Protein AF-A0A1Y1KB00-F1 (afdb_monomer_lite)

pLDDT: mean 71.63, std 16.85, range [34.97, 92.19]

Structure (mmCIF, N/CA/C/O backbone):
data_AF-A0A1Y1KB00-F1
#
_entry.id   AF-A0A1Y1KB00-F1
#
loop_
_atom_site.group_PDB
_atom_site.id
_atom_site.type_symbol
_atom_site.label_atom_id
_atom_site.label_alt_id
_atom_site.label_comp_id
_atom_site.label_asym_id
_atom_sit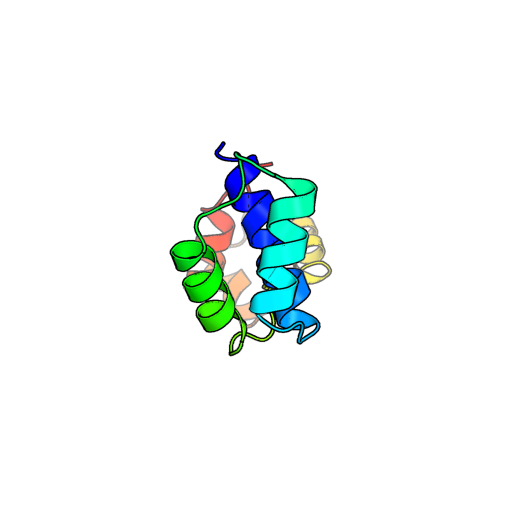e.label_entity_id
_atom_site.label_seq_id
_atom_site.pdbx_PDB_ins_code
_atom_site.Cartn_x
_atom_site.Cartn_y
_atom_site.Cartn_z
_atom_site.occupancy
_atom_site.B_iso_or_equiv
_atom_site.auth_seq_id
_atom_site.auth_comp_id
_atom_site.auth_asym_id
_atom_site.auth_atom_id
_atom_site.pdbx_PDB_model_num
ATOM 1 N N . MET A 1 1 ? -9.513 10.313 -14.047 1.00 46.84 1 MET A N 1
ATOM 2 C CA . MET A 1 1 ? -9.422 8.898 -13.625 1.00 46.84 1 MET A CA 1
ATOM 3 C C . MET A 1 1 ? -7.956 8.496 -13.604 1.00 46.84 1 MET A C 1
ATOM 5 O O . MET A 1 1 ? -7.352 8.427 -14.663 1.00 46.84 1 MET A O 1
ATOM 9 N N . ASN A 1 2 ? -7.376 8.251 -12.428 1.00 55.19 2 ASN A N 1
ATOM 10 C CA . ASN A 1 2 ? -6.022 7.690 -12.307 1.00 55.19 2 ASN A CA 1
ATOM 11 C C . ASN A 1 2 ? -6.121 6.181 -12.037 1.00 55.19 2 ASN A C 1
ATOM 13 O O . ASN A 1 2 ? -5.538 5.685 -11.073 1.00 55.19 2 ASN A O 1
ATOM 17 N N . SER A 1 3 ? -6.896 5.483 -12.879 1.00 63.56 3 SER A N 1
ATOM 18 C CA . SER A 1 3 ? -7.366 4.101 -12.680 1.00 63.56 3 SER A CA 1
ATOM 19 C C . SER A 1 3 ? -6.253 3.144 -12.236 1.00 63.56 3 SER A C 1
ATOM 21 O O . SER A 1 3 ? -6.433 2.381 -11.295 1.00 63.56 3 SER A O 1
ATOM 23 N N . ALA A 1 4 ? -5.056 3.269 -12.821 1.00 81.06 4 ALA A N 1
ATOM 24 C CA . ALA A 1 4 ? -3.905 2.426 -12.494 1.00 81.06 4 ALA A CA 1
ATOM 25 C C . ALA A 1 4 ? -3.364 2.628 -11.064 1.00 81.06 4 ALA A C 1
ATOM 27 O O . ALA A 1 4 ? -2.932 1.680 -10.413 1.00 81.06 4 ALA A O 1
ATOM 28 N N . LYS A 1 5 ? -3.384 3.858 -10.534 1.00 85.62 5 LYS A N 1
ATOM 29 C CA . LYS A 1 5 ? -2.867 4.146 -9.184 1.00 85.62 5 LYS A CA 1
ATOM 30 C C . LYS A 1 5 ? -3.809 3.625 -8.105 1.00 85.62 5 LYS A C 1
ATOM 32 O O . LYS A 1 5 ? -3.350 3.157 -7.065 1.00 85.62 5 LYS A O 1
ATOM 37 N N . GLU A 1 6 ? -5.109 3.743 -8.339 1.00 87.19 6 GLU A N 1
ATOM 38 C CA . GLU A 1 6 ? -6.146 3.262 -7.424 1.00 87.19 6 GLU A CA 1
ATOM 39 C C . GLU A 1 6 ? -6.192 1.735 -7.399 1.00 87.19 6 GLU A C 1
ATOM 41 O O . GLU A 1 6 ? -6.248 1.150 -6.318 1.00 87.19 6 GLU A O 1
ATOM 46 N N . GLU A 1 7 ? -6.048 1.094 -8.559 1.00 88.81 7 GLU A N 1
ATOM 47 C CA . GLU A 1 7 ? -5.912 -0.358 -8.677 1.00 88.81 7 GLU A CA 1
ATOM 48 C C . GLU A 1 7 ? -4.692 -0.874 -7.895 1.00 88.81 7 GLU A C 1
ATOM 50 O O . GLU A 1 7 ? -4.827 -1.712 -6.998 1.00 88.81 7 GLU A O 1
ATOM 55 N N . GLN A 1 8 ? -3.514 -0.282 -8.129 1.00 91.12 8 GLN A N 1
ATOM 56 C CA . GLN A 1 8 ? -2.293 -0.612 -7.389 1.00 91.12 8 GLN A CA 1
ATOM 57 C C . GLN A 1 8 ? -2.448 -0.370 -5.880 1.00 91.12 8 GLN A C 1
ATOM 59 O O . GLN A 1 8 ? -1.939 -1.135 -5.057 1.00 91.12 8 GLN A O 1
ATOM 64 N N . GLN A 1 9 ? -3.186 0.670 -5.483 1.00 91.38 9 GLN A N 1
ATOM 65 C CA . GLN A 1 9 ? -3.504 0.922 -4.079 1.00 91.38 9 GLN A CA 1
ATOM 66 C C . GLN A 1 9 ? -4.420 -0.150 -3.491 1.00 91.38 9 GLN A C 1
ATOM 68 O O . GLN A 1 9 ? -4.223 -0.535 -2.335 1.00 91.38 9 GLN A O 1
ATOM 73 N N . GLY A 1 10 ? -5.401 -0.624 -4.257 1.00 90.69 10 GLY A N 1
ATOM 74 C CA . GLY A 1 10 ? -6.283 -1.729 -3.891 1.00 90.69 10 GLY A CA 1
ATOM 75 C C . GLY A 1 10 ? -5.500 -3.010 -3.610 1.00 90.69 10 GLY A C 1
ATOM 76 O O . GLY A 1 10 ? -5.676 -3.610 -2.551 1.00 90.69 10 GLY A O 1
ATOM 77 N N . LEU A 1 11 ? -4.554 -3.364 -4.481 1.00 90.19 11 LEU A N 1
ATOM 78 C CA . LEU A 1 11 ? -3.697 -4.538 -4.292 1.00 90.19 11 LEU A CA 1
ATOM 79 C C . LEU A 1 11 ? -2.790 -4.414 -3.064 1.00 90.19 11 LEU A C 1
ATOM 81 O O . LEU A 1 11 ? -2.688 -5.344 -2.266 1.00 90.19 11 LEU A O 1
ATOM 85 N N . VAL A 1 12 ? -2.181 -3.245 -2.841 1.00 92.19 12 VAL A N 1
ATOM 86 C CA . VAL A 1 12 ? -1.366 -3.020 -1.634 1.00 92.19 12 VAL A CA 1
ATOM 87 C C . VAL A 1 12 ? -2.218 -3.105 -0.362 1.00 92.19 12 VAL A C 1
ATOM 89 O O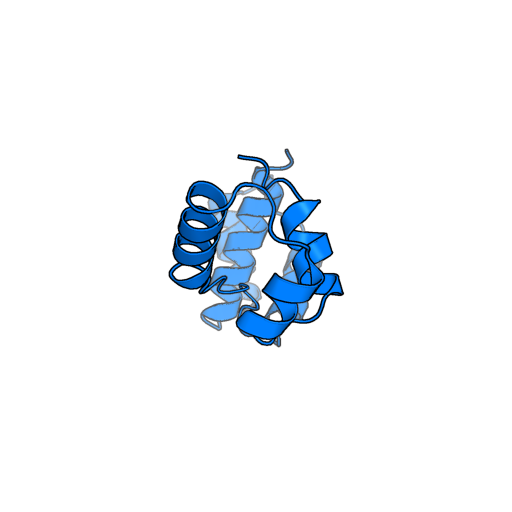 . VAL A 1 12 ? -1.752 -3.645 0.645 1.00 92.19 12 VAL A O 1
ATOM 92 N N . ARG A 1 13 ? -3.467 -2.613 -0.382 1.00 91.44 13 ARG A N 1
ATOM 93 C CA . ARG A 1 13 ? -4.421 -2.794 0.731 1.00 91.44 13 ARG A CA 1
ATOM 94 C C . ARG A 1 13 ? -4.715 -4.266 0.971 1.00 91.44 13 ARG A C 1
ATOM 96 O O . ARG A 1 13 ? -4.646 -4.692 2.119 1.00 91.44 13 ARG A O 1
ATOM 103 N N . PHE A 1 14 ? -5.018 -5.003 -0.095 1.00 90.81 14 PHE A N 1
ATOM 104 C CA . PHE A 1 14 ? -5.331 -6.426 -0.050 1.00 90.81 14 PHE A CA 1
ATOM 105 C C . PHE A 1 14 ? -4.188 -7.220 0.590 1.00 90.81 14 PHE A C 1
ATOM 107 O O . PHE A 1 14 ? -4.379 -7.827 1.641 1.00 90.81 14 PHE A O 1
ATOM 114 N N . PHE A 1 15 ? -2.966 -7.093 0.068 1.00 90.88 15 PHE A N 1
ATOM 115 C CA . PHE A 1 15 ? -1.815 -7.806 0.623 1.00 90.88 15 PHE A CA 1
ATOM 116 C C . PHE A 1 15 ? -1.464 -7.375 2.052 1.00 90.88 15 PHE A C 1
ATOM 118 O O . PHE A 1 15 ? -1.031 -8.193 2.861 1.00 90.88 15 PHE A O 1
ATOM 125 N N . THR A 1 16 ? -1.663 -6.096 2.394 1.00 89.56 16 THR A N 1
ATOM 126 C CA . THR A 1 16 ? -1.449 -5.634 3.774 1.00 89.56 16 THR A CA 1
ATOM 127 C C . THR A 1 16 ? -2.483 -6.239 4.730 1.00 89.56 16 THR A C 1
ATOM 129 O O . THR A 1 16 ? -2.134 -6.559 5.864 1.00 89.56 16 THR A O 1
ATOM 132 N N . ALA A 1 17 ? -3.734 -6.416 4.292 1.00 86.81 17 ALA A N 1
ATOM 133 C CA . ALA A 1 17 ? -4.789 -7.050 5.083 1.00 86.81 17 ALA A CA 1
ATOM 134 C C . ALA A 1 17 ? -4.559 -8.560 5.264 1.00 86.81 17 ALA A C 1
ATOM 136 O O . ALA A 1 17 ? -4.832 -9.085 6.340 1.00 86.81 17 ALA A O 1
ATOM 137 N N . GLU A 1 18 ? -3.991 -9.230 4.260 1.00 89.19 18 GLU A N 1
ATOM 138 C CA . GLU A 1 18 ? -3.537 -10.625 4.356 1.00 89.19 18 GLU A CA 1
ATOM 139 C C . GLU A 1 18 ? -2.284 -10.804 5.238 1.00 89.19 18 GLU A C 1
ATOM 141 O O . GLU A 1 18 ? -1.868 -11.929 5.505 1.00 89.19 18 GLU A O 1
ATOM 146 N N . GLY A 1 19 ? -1.662 -9.714 5.702 1.00 87.44 19 GLY A N 1
ATOM 147 C CA . GLY A 1 19 ? -0.453 -9.770 6.527 1.00 87.44 19 GLY A CA 1
ATOM 148 C C . GLY A 1 19 ? 0.825 -10.083 5.742 1.00 87.44 19 GLY A C 1
ATOM 149 O O . GLY A 1 19 ? 1.831 -10.477 6.333 1.00 87.44 19 GLY A O 1
ATOM 150 N N . VAL A 1 20 ? 0.817 -9.900 4.420 1.00 91.31 20 VAL A N 1
ATOM 151 C CA . VAL A 1 20 ? 1.992 -10.116 3.568 1.00 91.31 20 VAL A CA 1
ATOM 152 C C . VAL A 1 20 ? 3.085 -9.097 3.907 1.00 91.31 20 VAL A C 1
ATOM 154 O O . VAL A 1 20 ? 2.827 -7.910 4.123 1.00 91.31 20 VAL A O 1
ATOM 157 N N . SER A 1 21 ? 4.342 -9.549 3.941 1.00 90.44 21 SER A N 1
ATOM 158 C CA . SER A 1 21 ? 5.480 -8.672 4.233 1.00 90.44 21 SER A CA 1
ATOM 159 C C . SER A 1 21 ? 5.681 -7.613 3.142 1.00 90.44 21 SER A C 1
ATOM 161 O O . SER A 1 21 ? 5.499 -7.876 1.957 1.00 90.44 21 SER A O 1
ATOM 163 N N . GLN A 1 22 ? 6.138 -6.414 3.517 1.00 88.94 22 GLN A N 1
ATOM 164 C CA . GLN A 1 22 ? 6.355 -5.310 2.564 1.00 88.94 22 GLN A CA 1
ATOM 165 C C . GLN A 1 22 ? 7.316 -5.676 1.421 1.00 88.94 22 GLN A C 1
ATOM 167 O O . GLN A 1 22 ? 7.177 -5.167 0.312 1.00 88.94 22 GLN A O 1
ATOM 172 N N . HIS A 1 23 ? 8.291 -6.548 1.689 1.00 91.12 23 HIS A N 1
ATOM 173 C CA . HIS A 1 23 ? 9.227 -7.032 0.679 1.00 91.12 23 HIS A CA 1
ATOM 174 C C . HIS A 1 23 ? 8.525 -7.913 -0.361 1.00 91.12 23 HIS A C 1
ATOM 176 O O . HIS A 1 23 ? 8.709 -7.730 -1.562 1.00 91.12 23 HIS A O 1
ATOM 182 N N . GLU A 1 24 ? 7.677 -8.834 0.097 1.00 92.12 24 GLU A N 1
ATOM 183 C CA . GLU A 1 24 ? 6.907 -9.709 -0.786 1.00 92.12 24 GLU A CA 1
ATOM 184 C C . GLU A 1 24 ? 5.859 -8.920 -1.586 1.00 92.12 24 GLU A C 1
ATOM 186 O O . GLU A 1 24 ? 5.679 -9.175 -2.775 1.00 92.12 24 GLU A O 1
ATOM 191 N N . ILE A 1 25 ? 5.249 -7.891 -0.986 1.00 91.75 25 ILE A N 1
ATOM 192 C CA . ILE A 1 25 ? 4.365 -6.961 -1.706 1.00 91.75 25 ILE A CA 1
ATOM 193 C C . ILE A 1 25 ? 5.129 -6.271 -2.839 1.00 91.75 25 ILE A C 1
ATOM 195 O O . ILE A 1 25 ? 4.649 -6.265 -3.967 1.00 91.75 25 ILE A O 1
ATOM 199 N N . SER A 1 26 ? 6.334 -5.750 -2.578 1.00 89.62 26 SER A N 1
ATOM 200 C CA . SER A 1 26 ? 7.145 -5.105 -3.620 1.00 89.62 26 SER A CA 1
ATOM 201 C C . SER A 1 26 ? 7.439 -6.051 -4.777 1.00 89.62 26 SER A C 1
ATOM 203 O O . SER A 1 26 ? 7.286 -5.665 -5.930 1.00 89.62 26 SER A O 1
ATOM 205 N N . ARG A 1 27 ? 7.827 -7.296 -4.478 1.00 92.12 27 ARG A N 1
ATOM 206 C CA . ARG A 1 27 ? 8.137 -8.299 -5.500 1.00 92.12 27 ARG A CA 1
ATOM 207 C C . ARG A 1 27 ? 6.924 -8.601 -6.383 1.00 92.12 27 ARG A C 1
ATOM 209 O O . ARG A 1 27 ? 7.067 -8.674 -7.599 1.00 92.12 27 ARG A O 1
ATOM 216 N N . ARG A 1 28 ? 5.738 -8.754 -5.785 1.00 91.50 28 ARG A N 1
ATOM 217 C CA . ARG A 1 28 ? 4.489 -9.014 -6.521 1.00 91.50 28 ARG A CA 1
ATOM 218 C C . ARG A 1 28 ? 4.038 -7.811 -7.342 1.00 91.50 28 ARG A C 1
ATOM 220 O O . ARG A 1 28 ? 3.615 -7.985 -8.477 1.00 91.50 28 ARG A O 1
ATOM 227 N N . MET A 1 29 ? 4.171 -6.603 -6.798 1.00 90.88 29 MET A N 1
ATOM 228 C CA . MET A 1 29 ? 3.835 -5.370 -7.514 1.00 90.88 29 MET A CA 1
ATOM 229 C C . MET A 1 29 ? 4.741 -5.165 -8.734 1.00 90.88 29 MET A C 1
ATOM 231 O O . MET A 1 29 ? 4.234 -4.884 -9.816 1.00 90.88 29 MET A O 1
ATOM 235 N N . THR A 1 30 ? 6.053 -5.387 -8.601 1.00 89.69 30 THR A N 1
ATOM 236 C CA . THR A 1 30 ? 6.987 -5.324 -9.737 1.00 89.69 30 THR A CA 1
ATOM 237 C C . THR A 1 30 ? 6.718 -6.426 -10.760 1.00 89.69 30 THR A C 1
ATOM 239 O O . THR A 1 30 ? 6.791 -6.167 -11.950 1.00 89.69 30 THR A O 1
ATOM 242 N N . ALA A 1 31 ? 6.335 -7.634 -10.336 1.00 89.44 31 ALA A N 1
ATOM 243 C CA . ALA A 1 31 ? 6.010 -8.709 -11.276 1.00 89.44 31 ALA A CA 1
ATOM 244 C C . ALA A 1 31 ? 4.766 -8.422 -12.141 1.00 89.44 31 ALA A C 1
ATOM 246 O O . ALA A 1 31 ? 4.681 -8.927 -13.255 1.00 89.44 31 ALA A O 1
ATOM 247 N N . VAL A 1 32 ? 3.802 -7.646 -11.630 1.00 87.62 32 VAL A N 1
ATOM 248 C CA . VAL A 1 32 ? 2.554 -7.321 -12.345 1.00 87.62 32 VAL A CA 1
ATOM 249 C C . VAL A 1 32 ? 2.679 -6.040 -13.168 1.00 87.62 32 VAL A C 1
ATOM 251 O O . VAL A 1 32 ? 2.185 -5.990 -14.290 1.00 87.62 32 VAL A O 1
ATOM 254 N N . TYR A 1 33 ? 3.315 -5.003 -12.617 1.00 87.31 33 TYR A N 1
ATOM 255 C CA . TYR A 1 33 ? 3.330 -3.666 -13.222 1.00 87.31 33 TYR A CA 1
ATOM 256 C C . TYR A 1 33 ? 4.682 -3.264 -13.815 1.00 87.31 33 TYR A C 1
ATOM 258 O O . TYR A 1 33 ? 4.731 -2.273 -14.535 1.00 87.31 33 TYR A O 1
ATOM 266 N N . ASP A 1 34 ? 5.755 -4.000 -13.520 1.00 86.12 34 ASP A N 1
ATOM 267 C CA . ASP A 1 34 ? 7.119 -3.742 -13.991 1.00 86.12 34 ASP A CA 1
ATOM 268 C C . ASP A 1 34 ? 7.513 -2.253 -13.863 1.00 86.12 34 ASP A C 1
ATOM 270 O O . ASP A 1 34 ? 7.495 -1.710 -12.752 1.00 86.12 34 ASP A O 1
ATOM 274 N N . GLU A 1 35 ? 7.781 -1.556 -14.971 1.00 84.62 35 GLU A N 1
ATOM 275 C CA . GLU A 1 35 ? 8.126 -0.125 -14.997 1.00 84.62 35 GLU A CA 1
ATOM 276 C C . GLU A 1 35 ? 6.987 0.811 -14.549 1.00 84.62 35 GLU A C 1
ATOM 278 O O . GLU A 1 35 ? 7.233 1.938 -14.116 1.00 84.62 35 GLU A O 1
ATOM 283 N N . LEU A 1 36 ? 5.733 0.355 -14.617 1.00 86.06 36 LEU A N 1
ATOM 284 C CA . LEU A 1 36 ? 4.550 1.099 -14.169 1.00 86.06 36 LEU A CA 1
ATOM 285 C C . LEU A 1 36 ? 4.274 0.913 -12.671 1.00 86.06 36 LEU A C 1
ATOM 287 O O . LEU A 1 36 ? 3.281 1.437 -12.150 1.00 86.06 36 LEU A O 1
ATOM 291 N N . CYS A 1 37 ? 5.115 0.153 -11.966 1.00 87.25 37 CYS A N 1
ATOM 292 C CA . CYS A 1 37 ? 4.976 -0.059 -10.535 1.00 87.25 37 CYS A CA 1
ATOM 293 C C . CYS A 1 37 ? 5.183 1.253 -9.765 1.00 87.25 37 CYS A C 1
ATOM 295 O O . CYS A 1 37 ? 6.154 1.987 -9.961 1.00 87.25 37 CYS A O 1
ATOM 297 N N . ILE A 1 38 ? 4.293 1.527 -8.810 1.00 89.19 38 ILE A N 1
ATOM 298 C CA . ILE A 1 38 ? 4.487 2.589 -7.821 1.00 89.19 38 ILE A CA 1
ATOM 299 C C . ILE A 1 38 ? 5.852 2.483 -7.133 1.00 89.19 38 ILE A C 1
ATOM 301 O O . ILE A 1 38 ? 6.373 1.401 -6.857 1.00 89.19 38 ILE A O 1
ATOM 305 N N . THR A 1 39 ? 6.399 3.639 -6.760 1.00 89.25 39 THR A N 1
ATOM 306 C CA . THR A 1 39 ? 7.667 3.679 -6.029 1.00 89.25 39 THR A CA 1
ATOM 307 C C . THR A 1 39 ? 7.565 2.958 -4.682 1.00 89.25 39 THR A C 1
ATOM 309 O O . THR A 1 39 ? 6.545 3.020 -3.982 1.00 89.25 39 THR A O 1
ATOM 312 N N . LEU A 1 40 ? 8.674 2.346 -4.258 1.00 87.44 40 LEU A N 1
ATOM 313 C CA . LEU A 1 40 ? 8.774 1.646 -2.974 1.00 87.44 40 LEU A CA 1
ATOM 314 C C . LEU A 1 40 ? 8.402 2.550 -1.783 1.00 87.44 40 LEU A C 1
ATOM 316 O O . LEU A 1 40 ? 7.827 2.087 -0.798 1.00 87.44 40 LEU A O 1
ATOM 320 N N . VAL A 1 41 ? 8.700 3.851 -1.873 1.00 90.00 41 VAL A N 1
ATOM 321 C CA . VAL A 1 41 ? 8.353 4.848 -0.847 1.00 90.00 41 VAL A CA 1
ATOM 322 C C . VAL A 1 41 ? 6.836 5.011 -0.738 1.00 90.00 41 VAL A C 1
ATOM 324 O O . VAL A 1 41 ? 6.294 4.972 0.369 1.00 90.00 41 VAL A O 1
ATOM 327 N N . THR A 1 42 ? 6.138 5.132 -1.874 1.00 90.38 42 THR A N 1
ATOM 328 C CA . THR A 1 42 ? 4.668 5.209 -1.912 1.00 90.38 42 THR A CA 1
ATOM 329 C C . THR A 1 42 ? 4.037 3.940 -1.342 1.00 90.38 42 THR A C 1
ATOM 331 O O . THR A 1 42 ? 3.178 4.027 -0.462 1.00 90.38 42 THR A O 1
ATOM 334 N N . MET A 1 43 ? 4.517 2.769 -1.766 1.00 90.19 43 MET A N 1
ATOM 335 C CA . MET A 1 43 ? 4.031 1.473 -1.289 1.00 90.19 43 MET A CA 1
ATOM 336 C C . MET A 1 43 ? 4.221 1.310 0.228 1.00 90.19 43 MET A C 1
ATOM 338 O O . MET A 1 43 ? 3.276 0.965 0.936 1.00 90.19 43 MET A O 1
ATOM 342 N N . LYS A 1 44 ? 5.408 1.628 0.767 1.00 88.94 44 LYS A N 1
ATOM 343 C CA . LYS A 1 44 ? 5.671 1.568 2.218 1.00 88.94 44 LYS A CA 1
ATOM 344 C C . LYS A 1 44 ? 4.771 2.517 3.010 1.00 88.94 44 LYS A C 1
ATOM 346 O O . LYS A 1 44 ? 4.310 2.160 4.096 1.00 88.94 44 LYS A O 1
ATOM 351 N N . GLY A 1 45 ? 4.508 3.713 2.478 1.00 90.31 45 GLY A N 1
ATOM 352 C CA . GLY A 1 45 ? 3.560 4.657 3.073 1.00 90.31 45 GLY A CA 1
ATOM 353 C C . GLY A 1 45 ? 2.139 4.091 3.135 1.00 90.31 45 GLY A C 1
ATOM 354 O O . GLY A 1 45 ? 1.448 4.242 4.143 1.00 90.31 45 GLY A O 1
ATOM 355 N N . TRP A 1 46 ? 1.722 3.384 2.087 1.00 91.88 46 TRP A N 1
ATOM 356 C CA . TRP A 1 46 ? 0.431 2.708 2.020 1.00 91.88 46 TRP A CA 1
ATOM 357 C C . TRP A 1 46 ? 0.323 1.536 2.989 1.00 91.88 46 TRP A C 1
ATOM 359 O O . TRP A 1 46 ? -0.622 1.524 3.775 1.00 91.88 46 TRP A O 1
ATOM 369 N N . CYS A 1 47 ? 1.308 0.633 3.034 1.00 88.75 47 CYS A N 1
ATOM 370 C CA . CYS A 1 47 ? 1.338 -0.453 4.013 1.00 88.75 47 CYS A CA 1
ATOM 371 C C . CYS A 1 47 ? 1.146 0.088 5.433 1.00 88.75 47 CYS A C 1
ATOM 373 O O . CYS A 1 47 ? 0.179 -0.275 6.091 1.00 88.75 47 CYS A O 1
ATOM 375 N N . LYS A 1 48 ? 1.959 1.068 5.859 1.00 87.56 48 LYS A N 1
ATOM 376 C CA . LYS A 1 48 ? 1.829 1.694 7.190 1.00 87.56 48 LYS A CA 1
ATOM 377 C C . LYS A 1 48 ? 0.432 2.267 7.450 1.00 87.56 48 LYS A C 1
ATOM 379 O O . LYS A 1 48 ? -0.089 2.142 8.555 1.00 87.56 48 LYS A O 1
ATOM 384 N N . ARG A 1 49 ? -0.184 2.894 6.442 1.00 86.31 49 ARG A N 1
ATOM 385 C CA . ARG A 1 49 ? -1.536 3.464 6.553 1.00 86.31 49 ARG A CA 1
ATOM 386 C C . ARG A 1 49 ? -2.613 2.385 6.710 1.00 86.31 49 ARG A C 1
ATOM 388 O O . ARG A 1 49 ? -3.645 2.669 7.319 1.00 86.31 49 ARG A O 1
ATOM 395 N N . PHE A 1 50 ? -2.401 1.189 6.167 1.00 84.31 50 PHE A N 1
ATOM 396 C CA . PHE A 1 50 ? -3.372 0.092 6.189 1.00 84.31 50 PHE A CA 1
ATOM 397 C C . PHE A 1 50 ? -3.163 -0.884 7.352 1.00 84.31 50 PHE A C 1
ATOM 399 O O . PHE A 1 50 ? -4.153 -1.397 7.861 1.00 84.31 50 PHE A O 1
ATOM 406 N N . THR A 1 51 ? -1.937 -1.054 7.864 1.00 76.44 51 THR A N 1
ATOM 407 C CA . THR A 1 51 ? -1.612 -1.983 8.970 1.00 76.44 51 THR A CA 1
ATOM 408 C C . THR A 1 51 ? -2.377 -1.703 10.279 1.00 76.44 51 THR A C 1
ATOM 410 O O . THR A 1 51 ? -2.482 -2.584 11.121 1.00 76.44 51 THR A O 1
ATOM 413 N N . GLY A 1 52 ? -2.962 -0.512 10.460 1.00 65.62 52 GLY A N 1
ATOM 414 C CA . GLY A 1 52 ? -3.811 -0.175 11.618 1.00 65.62 52 GLY A CA 1
ATOM 415 C C . GLY A 1 52 ? -5.270 0.130 11.276 1.00 65.62 52 GLY A C 1
ATOM 416 O O . GLY A 1 52 ? -6.077 0.411 12.160 1.00 65.62 52 GLY A O 1
ATOM 417 N N . ARG A 1 53 ? -5.629 0.104 9.992 1.00 57.09 53 ARG A N 1
ATOM 418 C CA . ARG A 1 53 ? -7.000 0.323 9.542 1.00 57.09 53 ARG A CA 1
ATOM 419 C C . ARG A 1 53 ? -7.535 -1.032 9.109 1.00 57.09 53 ARG A C 1
ATOM 421 O O . ARG A 1 53 ? -7.503 -1.329 7.919 1.00 57.09 53 ARG A O 1
ATOM 428 N N . LYS A 1 54 ? -8.083 -1.818 10.060 1.00 53.00 54 LYS A N 1
ATOM 429 C CA . LYS A 1 54 ? -9.170 -2.763 9.722 1.00 53.00 54 LYS A CA 1
ATOM 430 C C . LYS A 1 54 ? -10.045 -2.005 8.754 1.00 53.00 54 LYS A C 1
ATOM 432 O O . LYS A 1 54 ? -10.407 -0.876 9.094 1.00 53.00 54 LYS A O 1
ATOM 437 N N . SER A 1 55 ? -10.228 -2.540 7.553 1.00 53.34 55 SER A N 1
ATOM 438 C CA . SER A 1 55 ? -10.936 -1.881 6.470 1.00 53.34 55 SER A CA 1
ATOM 439 C C . SER A 1 55 ? -12.119 -1.116 7.049 1.00 53.34 55 SER A C 1
ATOM 441 O O . SER A 1 55 ? -13.177 -1.682 7.291 1.00 53.34 55 SER A O 1
ATOM 443 N N . ARG A 1 56 ? -11.966 0.202 7.224 1.00 47.06 56 ARG A N 1
ATOM 444 C CA . ARG A 1 56 ? -13.097 1.115 7.166 1.00 47.06 56 ARG A CA 1
ATOM 445 C C . ARG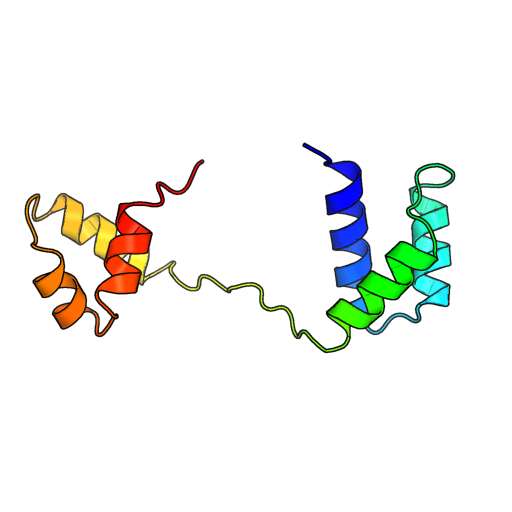 A 1 56 ? -13.459 1.176 5.688 1.00 47.06 56 ARG A C 1
ATOM 447 O O . ARG A 1 56 ? -13.442 2.238 5.085 1.00 47.06 56 ARG A O 1
ATOM 454 N N . GLY A 1 57 ? -13.742 0.016 5.089 1.00 46.81 57 GLY A N 1
ATOM 455 C CA . GLY A 1 57 ? -14.931 -0.032 4.287 1.00 46.81 57 GLY A CA 1
ATOM 456 C C . GLY A 1 57 ? -15.974 0.469 5.261 1.00 46.81 57 GLY A C 1
ATOM 457 O O . GLY A 1 57 ? -16.218 -0.147 6.300 1.00 46.81 57 GLY A O 1
ATOM 458 N N . GLN A 1 58 ? -16.491 1.662 5.006 1.00 46.84 58 GLN A N 1
ATOM 459 C CA . GLN A 1 58 ? -17.894 1.834 5.286 1.00 46.84 58 GLN A CA 1
ATOM 460 C C . GLN A 1 58 ? -18.539 0.641 4.587 1.00 46.84 58 GLN A C 1
ATOM 462 O O . GLN A 1 58 ? -18.728 0.640 3.377 1.00 46.84 58 GLN A O 1
ATOM 467 N N . SER A 1 59 ? -18.766 -0.432 5.343 1.00 43.91 59 SER A N 1
ATOM 468 C CA . SER A 1 59 ? -19.916 -1.255 5.088 1.00 43.91 59 SER A CA 1
ATOM 469 C C . SER A 1 59 ? -21.044 -0.259 5.272 1.00 43.91 59 SER A C 1
ATOM 471 O O . SER A 1 59 ? -21.519 -0.055 6.387 1.00 43.91 59 SER A O 1
ATOM 473 N N . TYR A 1 60 ? -21.406 0.435 4.195 1.00 47.97 60 TYR A N 1
ATOM 474 C CA . TYR A 1 60 ? -22.760 0.906 4.021 1.00 47.97 60 TYR A CA 1
ATOM 475 C C . TYR A 1 60 ? -23.594 -0.377 3.995 1.00 47.97 60 TYR A C 1
ATOM 477 O O . TYR A 1 60 ? -24.024 -0.867 2.960 1.00 47.97 60 TYR A O 1
ATOM 485 N N . CYS A 1 61 ? -23.782 -0.974 5.174 1.00 42.31 61 CYS A N 1
ATOM 486 C CA . CYS A 1 61 ? -24.874 -1.881 5.454 1.00 42.31 61 CYS A CA 1
ATOM 487 C C . CYS A 1 61 ? -26.118 -0.990 5.575 1.00 42.31 61 CYS A C 1
ATOM 489 O O . CYS A 1 61 ? -26.721 -0.869 6.631 1.00 42.31 61 CYS A O 1
ATOM 491 N N . GLY A 1 62 ? -26.400 -0.252 4.502 1.00 47.44 62 GLY A N 1
ATOM 492 C CA . GLY A 1 62 ? -27.587 0.567 4.315 1.00 47.44 62 GLY A CA 1
ATOM 493 C C . GLY A 1 62 ? -28.553 -0.119 3.360 1.00 47.44 62 GLY A C 1
ATOM 494 O O . GLY A 1 62 ? -29.476 0.517 2.885 1.00 47.44 62 GLY A O 1
ATOM 495 N N . SER A 1 63 ? -28.357 -1.407 3.055 1.00 49.53 63 SER A N 1
ATOM 496 C CA . SER A 1 63 ? -29.216 -2.103 2.095 1.00 49.53 63 SER A CA 1
ATOM 497 C C . SER A 1 63 ? -30.653 -2.267 2.586 1.00 49.53 63 SER A C 1
ATOM 499 O O . SER A 1 63 ? -31.518 -2.469 1.752 1.00 49.53 63 SER A O 1
ATOM 501 N N . ASN A 1 64 ? -30.909 -2.179 3.898 1.00 54.97 64 ASN A N 1
ATOM 502 C CA . ASN A 1 64 ? -32.267 -2.284 4.438 1.00 54.97 64 ASN A CA 1
ATOM 503 C C . ASN A 1 64 ? -32.895 -0.912 4.724 1.00 54.97 64 ASN A C 1
ATOM 505 O O . ASN A 1 64 ? -34.090 -0.744 4.516 1.00 54.97 64 ASN A O 1
ATOM 509 N N . HIS A 1 65 ? -32.111 0.073 5.181 1.00 56.72 65 HIS A N 1
ATOM 510 C CA . HIS A 1 65 ? -32.634 1.418 5.448 1.00 56.72 65 HIS A CA 1
ATOM 511 C C . HIS A 1 65 ? -32.818 2.241 4.174 1.00 56.72 65 HIS A C 1
ATOM 513 O O . HIS A 1 65 ? -33.779 2.992 4.095 1.00 56.72 65 HIS A O 1
ATOM 519 N N . ASN A 1 66 ? -31.968 2.070 3.158 1.00 57.22 66 ASN A N 1
ATOM 520 C CA . ASN A 1 66 ? -32.096 2.850 1.927 1.00 57.22 66 ASN A CA 1
ATOM 521 C C . ASN A 1 66 ? -33.354 2.455 1.143 1.00 57.22 66 ASN A C 1
ATOM 523 O O . ASN A 1 66 ? -34.103 3.335 0.747 1.00 57.22 66 ASN A O 1
ATOM 527 N N . THR A 1 67 ? -33.662 1.157 1.029 1.00 57.81 67 THR A N 1
ATOM 528 C CA . THR A 1 67 ? -34.925 0.695 0.424 1.00 57.81 67 THR A CA 1
ATOM 529 C C . THR A 1 67 ? -36.149 1.183 1.189 1.00 57.81 67 THR A C 1
ATOM 531 O O . THR A 1 67 ? -37.127 1.585 0.576 1.00 57.81 67 THR A O 1
ATOM 534 N N . GLN A 1 68 ? -36.096 1.207 2.523 1.00 60.31 68 GLN A N 1
ATOM 535 C CA . GLN A 1 68 ? -37.224 1.664 3.336 1.00 60.31 68 GLN A CA 1
ATOM 536 C C . GLN A 1 68 ? -37.429 3.186 3.240 1.00 60.31 68 GLN A C 1
ATOM 538 O O . GLN A 1 68 ? -38.562 3.661 3.267 1.00 60.31 68 GLN A O 1
ATOM 543 N N . ILE A 1 69 ? -36.342 3.954 3.105 1.00 59.06 69 ILE A N 1
ATOM 544 C CA . ILE A 1 69 ? -36.384 5.404 2.881 1.00 59.06 69 ILE A CA 1
ATOM 545 C C . ILE A 1 69 ? -36.894 5.716 1.470 1.00 59.06 69 ILE A C 1
ATOM 547 O O . ILE A 1 69 ? -37.736 6.599 1.335 1.00 59.06 69 ILE A O 1
ATOM 551 N N . ASP A 1 70 ? -36.459 4.977 0.448 1.00 60.84 70 ASP A N 1
ATOM 552 C CA . ASP A 1 70 ? -36.963 5.127 -0.923 1.00 60.84 70 ASP A CA 1
ATOM 553 C C . ASP A 1 70 ? -38.466 4.799 -1.001 1.00 60.84 70 ASP A C 1
ATOM 555 O O . ASP A 1 70 ? -39.237 5.578 -1.560 1.00 60.84 70 ASP A O 1
ATOM 559 N N . GLU A 1 71 ? -38.915 3.729 -0.335 1.00 63.16 71 GLU A N 1
ATOM 560 C CA . GLU A 1 71 ? -40.341 3.389 -0.201 1.00 63.16 71 GLU A CA 1
ATOM 561 C C . GLU A 1 71 ? -41.136 4.479 0.549 1.00 63.16 71 GLU A C 1
ATOM 563 O O . GLU A 1 71 ? -42.266 4.798 0.174 1.00 63.16 71 GLU A O 1
ATOM 568 N N . LEU A 1 72 ? -40.558 5.102 1.584 1.00 62.31 72 LEU A N 1
ATOM 569 C CA . LEU A 1 72 ? -41.176 6.218 2.317 1.00 62.31 72 LEU A CA 1
ATOM 570 C C . LEU A 1 72 ? -41.255 7.505 1.480 1.00 62.31 72 LEU A C 1
ATOM 572 O O . LEU A 1 72 ? -42.235 8.247 1.590 1.00 62.31 72 LEU A O 1
ATOM 576 N N . ILE A 1 73 ? -40.253 7.770 0.639 1.00 60.59 73 ILE A N 1
ATOM 577 C CA . ILE A 1 73 ? -40.228 8.912 -0.287 1.00 60.59 73 ILE A CA 1
ATOM 578 C C . ILE A 1 73 ? -41.256 8.714 -1.410 1.00 60.59 73 ILE A C 1
ATOM 580 O O . ILE A 1 73 ? -41.942 9.672 -1.776 1.00 60.59 73 ILE A O 1
ATOM 584 N N . GLU A 1 74 ? -41.411 7.486 -1.917 1.00 58.59 74 GLU A N 1
ATOM 585 C CA . GLU A 1 74 ? -42.450 7.140 -2.895 1.00 58.59 74 GLU A CA 1
ATOM 586 C C . GLU A 1 74 ? -43.870 7.241 -2.309 1.00 58.59 74 GLU A C 1
ATOM 588 O O . GLU A 1 74 ? -44.803 7.603 -3.030 1.00 58.59 74 GLU A O 1
ATOM 593 N N . GLN A 1 75 ? -44.050 6.974 -1.009 1.00 56.53 75 GLN A N 1
ATOM 594 C CA . GLN A 1 75 ? -45.364 7.016 -0.353 1.00 56.53 75 GLN A CA 1
ATOM 595 C C . GLN A 1 75 ? -45.794 8.411 0.126 1.00 56.53 75 GLN A C 1
ATOM 597 O O . GLN A 1 75 ? -46.981 8.736 0.046 1.00 56.53 75 GLN A O 1
ATOM 602 N N . GLU A 1 76 ? -44.879 9.263 0.594 1.00 57.62 76 GLU A N 1
ATOM 603 C CA . GLU A 1 76 ? -45.212 10.618 1.046 1.00 57.62 76 GLU A CA 1
ATOM 604 C C . GLU A 1 76 ? -44.242 11.665 0.484 1.00 57.62 76 GLU A C 1
ATOM 606 O O . GLU A 1 76 ? -43.208 11.994 1.063 1.00 57.62 76 GLU A O 1
ATOM 611 N N . CYS A 1 77 ? -44.648 12.306 -0.613 1.00 49.47 77 CYS A N 1
ATOM 612 C CA . CYS A 1 77 ? -43.856 13.292 -1.356 1.00 49.47 77 CYS A CA 1
ATOM 613 C C . CYS A 1 77 ? -43.488 14.589 -0.575 1.00 49.47 77 CYS A C 1
ATOM 615 O O . CYS A 1 77 ? -42.978 15.536 -1.177 1.00 49.47 77 CYS A O 1
ATOM 617 N N . ARG A 1 78 ? -43.752 14.706 0.739 1.00 51.16 78 ARG A N 1
ATOM 618 C CA . ARG A 1 78 ? -43.446 15.912 1.546 1.00 51.16 78 ARG A CA 1
ATOM 619 C C . ARG A 1 78 ? -43.200 15.635 3.038 1.00 51.16 78 ARG A C 1
ATOM 621 O O . ARG A 1 78 ? -43.757 16.324 3.897 1.00 51.16 78 ARG A O 1
ATOM 628 N N . ILE A 1 79 ? -42.347 14.676 3.385 1.00 59.19 79 ILE A N 1
ATOM 629 C CA . ILE A 1 79 ? -41.894 14.560 4.779 1.00 59.19 79 ILE A CA 1
ATOM 630 C C . ILE A 1 79 ? -40.842 15.646 5.068 1.00 59.19 79 ILE A C 1
ATOM 632 O O . ILE A 1 79 ? -39.838 15.775 4.375 1.00 59.19 79 ILE A O 1
ATOM 636 N N . SER A 1 80 ? -41.085 16.455 6.105 1.00 59.81 80 SER A N 1
ATOM 637 C CA . SER A 1 80 ? -40.099 17.405 6.638 1.00 59.81 80 SER A CA 1
ATOM 638 C C . SER A 1 80 ? -38.935 16.639 7.274 1.00 59.81 80 SER A C 1
ATOM 640 O O . SER A 1 80 ? -39.171 15.771 8.115 1.00 59.81 80 SER A O 1
ATOM 642 N N . LEU A 1 81 ? -37.700 16.991 6.900 1.00 57.81 81 LEU A N 1
ATOM 643 C CA . LEU A 1 81 ? -36.415 16.442 7.374 1.00 57.81 81 LEU A CA 1
ATOM 644 C C . LEU A 1 81 ? -36.396 16.097 8.877 1.00 57.81 81 LEU A C 1
ATOM 646 O O . LEU A 1 81 ? -35.939 15.030 9.277 1.00 57.81 81 LEU A O 1
ATOM 650 N N . THR A 1 82 ? -36.984 16.962 9.707 1.00 60.00 82 THR A N 1
ATOM 651 C CA . THR A 1 82 ? -37.043 16.816 11.172 1.00 60.00 82 THR A CA 1
ATOM 652 C C . THR A 1 82 ? -37.877 15.617 11.638 1.00 60.00 82 THR A C 1
ATOM 654 O O . THR A 1 82 ? -37.687 15.092 12.736 1.00 60.00 82 THR A O 1
ATOM 657 N N . LYS A 1 83 ? -38.855 15.193 10.833 1.00 63.00 83 LYS A N 1
ATOM 658 C CA . LYS A 1 83 ? -39.726 14.050 11.129 1.00 63.00 83 LYS A CA 1
ATOM 659 C C . LYS A 1 83 ? -39.022 12.734 10.783 1.00 63.00 83 LYS A C 1
ATOM 661 O O . LYS A 1 83 ? -39.132 11.788 11.553 1.00 63.00 83 LYS A O 1
ATOM 666 N N . LEU A 1 84 ? -38.229 12.724 9.707 1.00 62.78 84 LEU A N 1
ATOM 667 C CA . LEU A 1 84 ? -37.408 11.581 9.297 1.00 62.78 84 LEU A CA 1
ATOM 668 C C . LEU A 1 84 ? -36.306 11.280 10.329 1.00 62.78 84 LEU A C 1
ATOM 670 O O . LEU A 1 84 ? -36.162 10.143 10.768 1.00 62.78 84 LEU A O 1
ATOM 674 N N . ALA A 1 85 ? -35.607 12.316 10.802 1.00 59.56 85 ALA A N 1
ATOM 675 C CA . ALA A 1 85 ? -34.565 12.191 11.825 1.00 59.56 85 ALA A CA 1
ATOM 676 C C . ALA A 1 85 ? -35.083 11.596 13.149 1.00 59.56 85 ALA A C 1
ATOM 678 O O . ALA A 1 85 ? -34.415 10.779 13.784 1.00 59.56 85 ALA A O 1
ATOM 679 N N . LYS A 1 86 ? -36.312 11.959 13.550 1.00 60.50 86 LYS A N 1
ATOM 680 C CA . LYS A 1 86 ? -36.966 11.407 14.748 1.00 60.50 86 LYS A CA 1
ATOM 681 C C . LYS A 1 86 ? -37.443 9.966 14.579 1.00 60.50 86 LYS A C 1
ATOM 683 O O . LYS A 1 86 ? -37.416 9.231 15.561 1.00 60.50 86 LYS A O 1
ATOM 688 N N . CYS A 1 87 ? -37.901 9.583 13.388 1.00 60.28 87 CYS A N 1
ATOM 689 C CA . CYS A 1 87 ? -38.340 8.215 13.111 1.00 60.28 87 CYS A CA 1
ATOM 690 C C . CYS A 1 87 ? -37.160 7.236 13.087 1.00 60.28 87 CYS A C 1
ATOM 692 O O . CYS A 1 87 ? -37.262 6.163 13.672 1.00 60.28 87 CYS A O 1
ATOM 694 N N . GLU A 1 88 ? -36.030 7.643 12.506 1.00 59.66 88 GLU A N 1
ATOM 695 C CA . GLU A 1 88 ? -34.884 6.751 12.279 1.00 59.66 88 GLU A CA 1
ATOM 696 C C . GLU A 1 88 ? -33.766 6.878 13.331 1.00 59.66 88 GLU A C 1
ATOM 698 O O . GLU A 1 88 ? -32.793 6.133 13.293 1.00 59.66 88 GLU A O 1
ATOM 703 N N . ASN A 1 89 ? -33.896 7.780 14.315 1.00 62.59 89 ASN A N 1
ATOM 704 C CA . ASN A 1 89 ? -32.885 8.022 15.362 1.00 62.59 89 ASN A CA 1
ATOM 705 C C . ASN A 1 89 ? -31.505 8.409 14.786 1.00 62.59 89 ASN A C 1
ATOM 707 O O . ASN A 1 89 ? -30.447 8.012 15.279 1.00 62.59 89 ASN A O 1
ATOM 711 N N . ILE A 1 90 ? -31.533 9.189 13.706 1.00 65.25 90 ILE A N 1
ATOM 712 C CA . ILE A 1 90 ? -30.363 9.676 12.974 1.00 65.25 90 ILE A CA 1
ATOM 713 C C . ILE A 1 90 ? -30.284 11.195 13.162 1.00 65.25 90 ILE A C 1
ATOM 715 O O . ILE A 1 90 ? -31.305 11.869 13.292 1.00 65.25 90 ILE A O 1
ATOM 719 N N . SER A 1 91 ? -29.072 11.756 13.204 1.00 69.50 91 SER A N 1
ATOM 720 C CA . SER A 1 91 ? -28.898 13.206 13.325 1.00 69.50 91 SER A CA 1
ATOM 721 C C . SER A 1 91 ? -29.399 13.944 12.078 1.00 69.50 91 SER A C 1
ATOM 723 O O . SER A 1 91 ? -29.169 13.494 10.954 1.00 69.50 91 SER A O 1
ATOM 725 N N . ASP A 1 92 ? -30.006 15.119 12.275 1.00 64.25 92 ASP A N 1
ATOM 726 C CA . ASP A 1 92 ? -30.490 15.993 11.189 1.00 64.25 92 ASP A CA 1
ATOM 727 C C . ASP A 1 92 ? -29.400 16.274 10.131 1.00 64.25 92 ASP A C 1
ATOM 729 O O . ASP A 1 92 ? -29.677 16.330 8.934 1.00 64.25 92 ASP A O 1
ATOM 733 N N . ASP A 1 93 ? -28.142 16.377 10.569 1.00 63.34 93 ASP A N 1
ATOM 734 C CA . ASP A 1 93 ? -26.963 16.616 9.726 1.00 63.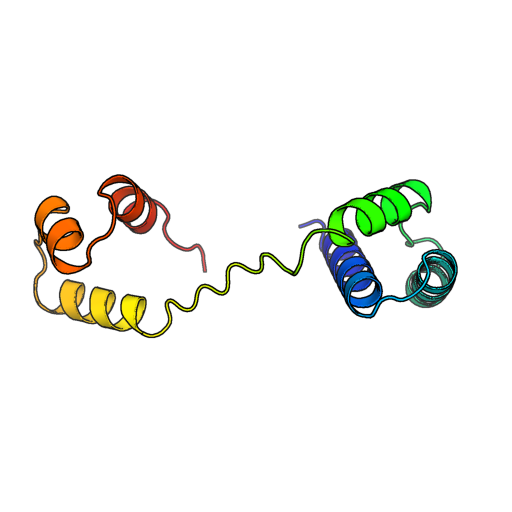34 93 ASP A CA 1
ATOM 735 C C . ASP A 1 93 ? -26.682 15.458 8.745 1.00 63.34 93 ASP A C 1
ATOM 737 O O . ASP A 1 93 ? -26.322 15.670 7.583 1.00 63.34 93 ASP A O 1
ATOM 741 N N . SER A 1 94 ? -26.931 14.215 9.178 1.00 64.81 94 SER A N 1
ATOM 742 C CA . SER A 1 94 ? -26.780 13.035 8.317 1.00 64.81 94 SER A CA 1
ATOM 743 C C . SER A 1 94 ? -27.893 12.968 7.275 1.00 64.81 94 SER A C 1
ATOM 745 O O . SER A 1 94 ? -27.624 12.643 6.122 1.00 64.81 94 SER A O 1
ATOM 747 N N . VAL A 1 95 ? -29.128 13.328 7.646 1.00 65.12 95 VAL A N 1
ATOM 748 C CA . VAL A 1 95 ? -30.254 13.387 6.700 1.00 65.12 95 VAL A CA 1
ATOM 749 C C . VAL A 1 95 ? -30.006 14.462 5.638 1.00 65.12 95 VAL A C 1
ATOM 751 O O . VAL A 1 95 ? -30.189 14.208 4.449 1.00 65.12 95 VAL A O 1
ATOM 754 N N . HIS A 1 96 ? -29.520 15.639 6.046 1.00 66.69 96 HIS A N 1
ATOM 755 C CA . HIS A 1 96 ? -29.169 16.716 5.119 1.00 66.69 96 HIS A CA 1
ATOM 756 C C . HIS A 1 96 ? -28.063 16.294 4.143 1.00 66.69 96 HIS A C 1
ATOM 758 O O . HIS A 1 96 ? -28.145 16.590 2.953 1.00 66.69 96 HIS A O 1
ATOM 764 N N . THR A 1 97 ? -27.052 15.567 4.627 1.00 66.94 97 THR A N 1
ATOM 765 C CA . THR A 1 97 ? -25.969 15.043 3.784 1.00 66.94 97 THR A CA 1
ATOM 766 C C . THR A 1 97 ? -26.492 14.026 2.767 1.00 66.94 97 THR A C 1
ATOM 768 O O . THR A 1 97 ? -26.157 14.124 1.595 1.00 66.94 97 THR A O 1
ATOM 771 N N . ILE A 1 98 ? -27.367 13.102 3.175 1.00 67.75 98 ILE A N 1
ATOM 772 C CA . ILE A 1 98 ? -27.937 12.076 2.283 1.00 67.75 98 ILE A CA 1
ATOM 773 C C . ILE A 1 98 ? -28.844 12.695 1.208 1.00 67.75 98 ILE A C 1
ATOM 775 O O . ILE A 1 98 ? -28.827 12.244 0.068 1.00 67.75 98 ILE A O 1
ATOM 779 N N . MET A 1 99 ? -29.612 13.742 1.534 1.00 66.19 99 MET A N 1
ATOM 780 C CA . MET A 1 99 ? -30.477 14.401 0.544 1.00 66.19 99 MET A CA 1
ATOM 781 C C . MET A 1 99 ? -29.715 15.303 -0.439 1.00 66.19 99 MET A C 1
ATOM 783 O O . MET A 1 99 ? -30.180 15.497 -1.561 1.00 66.19 99 MET A O 1
ATOM 787 N N . HIS A 1 100 ? -28.582 15.884 -0.030 1.00 63.16 100 HIS A N 1
ATOM 788 C CA . HIS A 1 100 ? -27.805 16.817 -0.859 1.00 63.16 100 HIS A C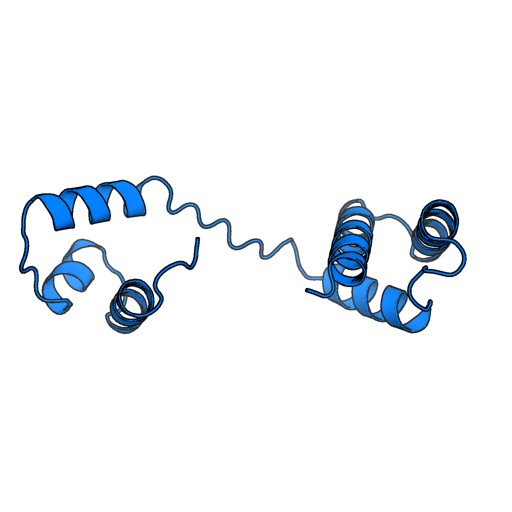A 1
ATOM 789 C C . HIS A 1 100 ? -26.608 16.199 -1.577 1.00 63.16 100 HIS A C 1
ATOM 791 O O . HIS A 1 100 ? -26.047 16.860 -2.451 1.00 63.16 100 HIS A O 1
ATOM 797 N N . ASP A 1 101 ? -26.228 14.971 -1.238 1.00 57.78 101 ASP A N 1
ATOM 798 C CA . ASP A 1 101 ? -25.231 14.203 -1.972 1.00 57.78 101 ASP A CA 1
ATOM 799 C C . ASP A 1 101 ? -25.987 13.226 -2.887 1.00 57.78 101 ASP A C 1
ATOM 801 O O . ASP A 1 101 ? -26.290 12.102 -2.475 1.00 57.78 101 ASP A O 1
ATOM 805 N N . PRO A 1 102 ? -26.393 13.645 -4.107 1.00 50.91 102 PRO 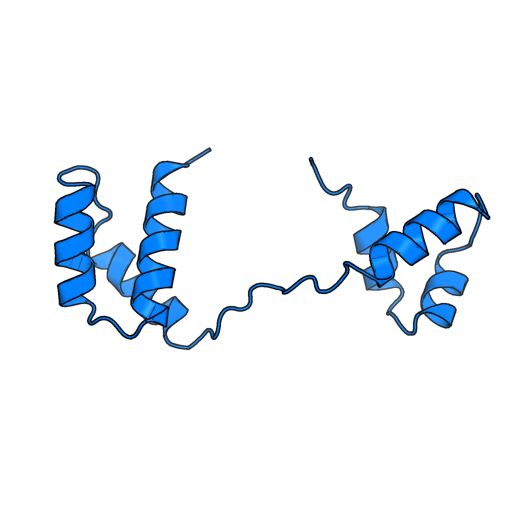A N 1
ATOM 806 C CA . PRO A 1 102 ? -26.922 12.704 -5.073 1.00 50.91 102 PRO A CA 1
ATOM 807 C C . PRO A 1 102 ? -25.798 11.715 -5.325 1.00 50.91 102 PRO A C 1
ATOM 809 O O . PRO A 1 102 ? -24.774 12.077 -5.901 1.00 50.91 102 PRO A O 1
ATOM 812 N N . LEU A 1 103 ? -25.970 10.491 -4.833 1.00 54.47 103 LEU A N 1
ATOM 813 C CA . LEU A 1 103 ? -25.095 9.371 -5.123 1.00 54.47 103 LEU A CA 1
ATOM 814 C C . LEU A 1 103 ? -24.930 9.315 -6.646 1.00 54.47 103 LEU A C 1
ATOM 816 O O . LEU A 1 103 ? -25.827 8.884 -7.367 1.00 54.47 103 LEU A O 1
ATOM 820 N N . VAL A 1 104 ? -23.811 9.860 -7.128 1.00 39.06 104 VAL A N 1
ATOM 821 C CA . VAL A 1 104 ? -23.447 9.884 -8.540 1.00 39.06 104 VAL A CA 1
ATOM 822 C C . VAL A 1 104 ? -23.305 8.426 -8.957 1.00 39.06 104 VAL A C 1
ATOM 824 O O . VAL A 1 104 ? -22.455 7.715 -8.418 1.00 39.06 104 VAL A O 1
ATOM 827 N N . CYS A 1 105 ? -24.198 7.996 -9.850 1.00 34.97 105 CYS A N 1
ATOM 828 C CA . CYS A 1 105 ? -24.138 6.715 -10.545 1.00 34.97 105 CYS A CA 1
ATOM 829 C C . CYS A 1 105 ? -22.806 6.518 -11.279 1.00 34.97 105 CYS A C 1
ATOM 831 O O . CYS A 1 105 ? -22.264 7.515 -11.814 1.00 34.97 105 CYS A O 1
#

Sequence (105 aa):
MNSAKEEQQGLVRFFTAEGVSQHEISRRMTAVYDELCITLVTMKGWCKRFTGRKSRGQSYCGSNHNTQIDELIEQECRISLTKLAKCENISDDSVHTIMHDPLVC

Foldseek 3Di:
DVVLVVVLLVQLLVCLVVVHDLVVNVVVQCVVQPVNRDDSVVSVVSSVVNNPDPPPPPPCPCPPVVVVVVVVCVVDVDDDLVVVCVVVVHDSVVSVVVVPPPPDD

Secondary structure (DSSP, 8-state):
--HHHHHHHHHHHHHHHTT--HHHHHHHHHHHHGGGSPPHHHHHHHHHHHTT----------TTHHHHHHHHHHH-TT--HHHHHHHHT--HHHHHHHHHS----

Radius of gyration: 20.62 Å; chains: 1; bounding box: 55×28×30 Å

Organism: Photinus pyralis (NCBI:txid7054)